Protein AF-A0A427Z6N9-F1 (afdb_monomer)

Sequence (120 aa):
MGRKRILPEHIKGIEHSFEDMSGRLEDKSSSLIESSATANFASATNEVKALTKDLVPVVESFDEYLNAVADEFTRIDTEMGRVIDGGALQEYSNGLTDADMNTKKHYTQKQIDLYNDFPS

Secondary structure (DSSP, 8-state):
-PPPS--HHHHHT--------GGGS---GGGSPSSHHHHHHHHHHHHHHHHHHHHHHHHHHHHHHHHHHHHHHHHHHHHHHHHHTTHHHHHHHTT--HHHHHHHHHHHHHHHHHHHTS--

pLDDT: mean 78.14, std 11.4, range [50.34, 93.69]

Foldseek 3Di:
DDDDPDALVVLLVPDDDLDLCLVVQDLPLVVDDDDPVSVVVNVVNVVVSVVSNVVRVVVVVSSVVSNVVSVVVVVVVVVVVCVVVCVVVVVVVVVADPVRVVVVVVVVVVVVVVVVPDDD

Radius of gyration: 30.88 Å; Cα contacts (8 Å, |Δi|>4): 55; chains: 1; bounding box: 53×33×92 Å

Structure (mmCIF, N/CA/C/O backbone):
data_AF-A0A427Z6N9-F1
#
_entry.id   AF-A0A427Z6N9-F1
#
loop_
_atom_site.group_PDB
_atom_site.id
_atom_site.type_symbol
_atom_site.label_atom_id
_atom_site.label_alt_id
_atom_site.label_comp_id
_atom_site.label_asym_id
_atom_site.label_entity_id
_atom_site.label_seq_id
_atom_site.pdbx_PDB_ins_code
_atom_site.Cartn_x
_atom_site.Cartn_y
_atom_site.Cartn_z
_atom_site.occupancy
_atom_site.B_iso_or_equiv
_atom_site.auth_seq_id
_atom_site.auth_comp_id
_atom_site.auth_asym_id
_atom_site.auth_atom_id
_atom_site.pdbx_PDB_model_num
ATOM 1 N N . MET A 1 1 ? 24.873 -14.426 -20.039 1.00 52.94 1 MET A N 1
ATOM 2 C CA . MET A 1 1 ? 23.722 -13.584 -19.650 1.00 52.94 1 MET A CA 1
ATOM 3 C C . MET A 1 1 ? 23.436 -13.814 -18.169 1.00 52.94 1 MET A C 1
ATOM 5 O O . MET A 1 1 ? 23.239 -14.961 -17.786 1.00 52.94 1 MET A O 1
ATOM 9 N N . GLY A 1 2 ? 23.528 -12.779 -17.326 1.00 65.75 2 GLY A N 1
ATOM 10 C CA . GLY A 1 2 ? 23.264 -12.893 -15.884 1.00 65.75 2 GLY A CA 1
ATOM 11 C C . GLY A 1 2 ? 21.775 -13.107 -15.595 1.00 65.75 2 GLY A C 1
ATOM 12 O O . GLY A 1 2 ? 20.926 -12.592 -16.317 1.00 65.75 2 GLY A O 1
ATOM 13 N N . ARG A 1 3 ? 21.444 -13.887 -14.560 1.00 70.06 3 ARG A N 1
ATOM 14 C CA . ARG A 1 3 ? 20.050 -14.151 -14.172 1.00 70.06 3 ARG A CA 1
ATOM 15 C C . ARG A 1 3 ? 19.445 -12.902 -13.521 1.00 70.06 3 ARG A C 1
ATOM 17 O O . ARG A 1 3 ? 19.992 -12.415 -12.531 1.00 70.06 3 ARG A O 1
ATOM 24 N N . LYS A 1 4 ? 18.303 -12.427 -14.029 1.00 69.06 4 LYS A N 1
ATOM 25 C CA . LYS A 1 4 ? 17.507 -11.384 -13.364 1.00 69.06 4 LYS A CA 1
ATOM 26 C C . LYS A 1 4 ? 17.038 -11.889 -12.004 1.00 69.06 4 LYS A C 1
ATOM 28 O O . LYS A 1 4 ? 16.459 -12.968 -11.905 1.00 69.06 4 LYS A O 1
ATOM 33 N N . ARG A 1 5 ? 17.346 -11.125 -10.956 1.00 77.12 5 ARG A N 1
ATOM 34 C CA . ARG A 1 5 ? 16.947 -11.427 -9.570 1.00 77.12 5 ARG A CA 1
ATOM 35 C C . ARG A 1 5 ? 15.646 -10.734 -9.173 1.00 77.12 5 ARG A C 1
ATOM 37 O O . ARG A 1 5 ? 15.036 -11.149 -8.199 1.00 77.12 5 ARG A O 1
ATOM 44 N N . ILE A 1 6 ? 15.263 -9.693 -9.909 1.00 75.94 6 ILE A N 1
ATOM 45 C CA . ILE A 1 6 ? 14.060 -8.896 -9.683 1.00 75.94 6 ILE A CA 1
ATOM 46 C C . ILE A 1 6 ? 13.192 -9.025 -10.929 1.00 75.94 6 ILE A C 1
ATOM 48 O O . ILE A 1 6 ? 13.691 -8.888 -12.047 1.00 75.94 6 ILE A O 1
ATOM 52 N N . LEU A 1 7 ? 11.922 -9.338 -10.699 1.00 79.12 7 LEU A N 1
ATOM 53 C CA . LEU A 1 7 ? 10.894 -9.569 -11.703 1.00 79.12 7 LEU A CA 1
ATOM 54 C C . LEU A 1 7 ? 9.749 -8.583 -11.412 1.00 79.12 7 LEU A C 1
ATOM 56 O O . LEU A 1 7 ? 9.077 -8.759 -10.392 1.00 79.12 7 LEU A O 1
ATOM 60 N N . PRO A 1 8 ? 9.574 -7.511 -12.213 1.00 80.12 8 PRO A N 1
ATOM 61 C CA . PRO A 1 8 ? 8.539 -6.493 -11.999 1.00 80.12 8 PRO A CA 1
ATOM 62 C C . PRO A 1 8 ? 7.129 -7.063 -11.821 1.00 80.12 8 PRO A C 1
ATOM 64 O O . PRO A 1 8 ? 6.356 -6.575 -11.001 1.00 80.12 8 PRO A O 1
ATOM 67 N N . GLU A 1 9 ? 6.815 -8.137 -12.539 1.00 78.88 9 GLU A N 1
ATOM 68 C CA . GLU A 1 9 ? 5.547 -8.857 -12.471 1.00 78.88 9 GLU A CA 1
ATOM 69 C C . GLU A 1 9 ? 5.271 -9.461 -11.086 1.00 78.88 9 GLU A C 1
ATOM 71 O O . GLU A 1 9 ? 4.120 -9.557 -10.674 1.00 78.88 9 GLU A O 1
ATOM 76 N N . HIS A 1 10 ? 6.317 -9.816 -10.334 1.00 80.06 10 HIS A N 1
ATOM 77 C CA . HIS A 1 10 ? 6.179 -10.318 -8.965 1.00 80.06 10 HIS A CA 1
ATOM 78 C C . HIS A 1 10 ? 6.018 -9.190 -7.939 1.00 80.06 10 HIS A C 1
ATOM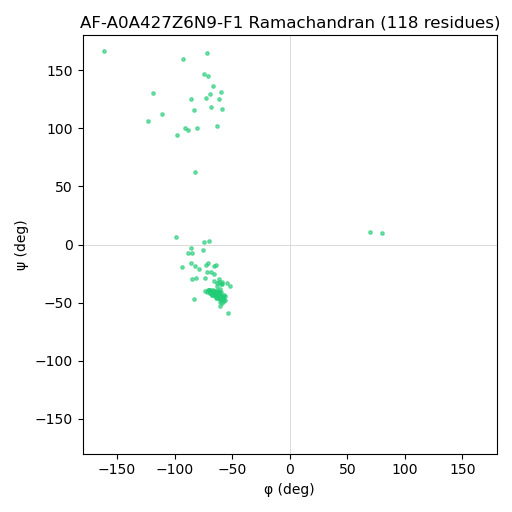 80 O O . HIS A 1 10 ? 5.573 -9.452 -6.827 1.00 80.06 10 HIS A O 1
ATOM 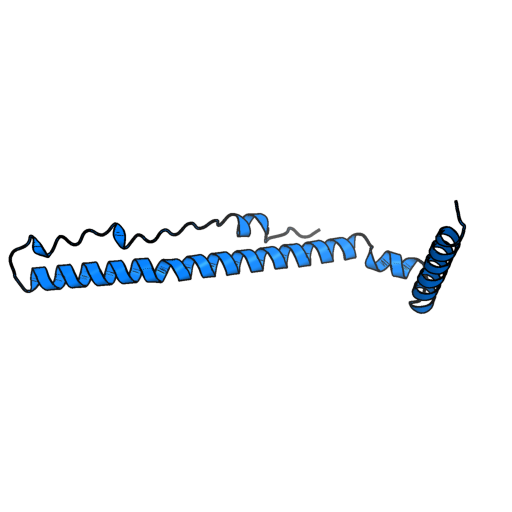86 N N . ILE A 1 11 ? 6.382 -7.954 -8.295 1.00 79.88 11 ILE A N 1
ATOM 87 C CA . ILE A 1 11 ? 6.183 -6.773 -7.448 1.00 79.88 11 ILE A CA 1
ATOM 88 C C . ILE A 1 11 ? 4.752 -6.247 -7.627 1.00 79.88 11 ILE A C 1
ATOM 90 O O . ILE A 1 11 ? 4.056 -6.057 -6.637 1.00 79.88 11 ILE A O 1
ATOM 94 N N . LYS A 1 12 ? 4.281 -6.113 -8.878 1.00 75.94 12 LYS A N 1
ATOM 95 C CA . LYS A 1 12 ? 2.900 -5.694 -9.198 1.00 75.94 12 LYS A CA 1
ATOM 96 C C . LYS A 1 12 ? 1.820 -6.689 -8.762 1.00 75.94 12 LYS A C 1
ATOM 98 O O . LYS A 1 12 ? 0.656 -6.331 -8.687 1.00 75.94 12 LYS A O 1
ATOM 103 N N . GLY A 1 13 ? 2.185 -7.947 -8.511 1.00 62.69 13 GLY A N 1
ATOM 104 C CA . GLY A 1 13 ? 1.259 -8.977 -8.031 1.00 62.69 13 GLY A CA 1
ATOM 105 C C . GLY A 1 13 ? 0.878 -8.851 -6.551 1.00 62.69 13 GLY A C 1
ATOM 106 O O . GLY A 1 13 ? 0.054 -9.631 -6.079 1.00 62.69 13 GLY A O 1
ATOM 107 N N . ILE A 1 14 ? 1.469 -7.905 -5.812 1.00 64.94 14 ILE A N 1
ATOM 108 C CA . ILE A 1 14 ? 1.061 -7.567 -4.445 1.00 64.94 14 ILE A CA 1
ATOM 109 C C . ILE A 1 14 ? -0.136 -6.610 -4.548 1.00 64.94 14 ILE A C 1
ATOM 111 O O . ILE A 1 14 ? -0.049 -5.467 -4.141 1.00 64.94 14 ILE A O 1
ATOM 115 N N . GLU A 1 15 ? -1.252 -7.059 -5.128 1.00 60.56 15 GLU A N 1
ATOM 116 C CA . GLU A 1 15 ? -2.498 -6.289 -5.062 1.00 60.56 15 GLU A CA 1
ATOM 117 C C . GLU A 1 15 ? -2.985 -6.292 -3.613 1.00 60.56 15 GLU A C 1
ATOM 119 O O . GLU A 1 15 ? -3.287 -7.349 -3.046 1.00 60.56 15 GLU A O 1
ATOM 124 N N . HIS A 1 16 ? -3.071 -5.112 -3.002 1.00 63.34 16 HIS A N 1
ATOM 125 C CA . HIS A 1 16 ? -3.604 -4.980 -1.655 1.00 63.34 16 HIS A CA 1
ATOM 126 C C . HIS A 1 16 ? -4.952 -4.256 -1.667 1.00 63.34 16 HIS A C 1
ATOM 128 O O . HIS A 1 16 ? -5.026 -3.058 -1.907 1.00 63.34 16 HIS A O 1
ATOM 134 N N . SER A 1 17 ? -6.034 -4.963 -1.325 1.00 58.88 17 SER A N 1
ATOM 135 C CA . SER A 1 17 ? -7.283 -4.324 -0.893 1.00 58.88 17 SER A CA 1
ATOM 136 C C . SER A 1 17 ? -7.322 -4.327 0.635 1.00 58.88 17 SER A C 1
ATOM 138 O O . SER A 1 17 ? -7.688 -5.334 1.249 1.00 58.88 17 SER A O 1
ATOM 140 N N . PHE A 1 18 ? -6.877 -3.247 1.277 1.00 74.06 18 PHE A N 1
ATOM 141 C CA . PHE A 1 18 ? -7.095 -3.079 2.715 1.00 74.06 18 PHE A CA 1
ATOM 142 C C . PHE A 1 18 ? -8.407 -2.323 2.923 1.00 74.06 18 PHE A C 1
ATOM 144 O O . PHE A 1 18 ? -8.471 -1.112 2.752 1.00 74.06 18 PHE A O 1
ATOM 151 N N . GLU A 1 19 ? -9.481 -3.043 3.244 1.00 79.06 19 GLU A N 1
ATOM 152 C CA . GLU A 1 19 ? -10.749 -2.398 3.587 1.00 79.06 19 GLU A CA 1
ATOM 153 C C . GLU A 1 19 ? -10.688 -1.781 4.988 1.00 79.06 19 GLU A C 1
ATOM 155 O O . GLU A 1 19 ? -10.078 -2.332 5.908 1.00 79.06 19 GLU A O 1
ATOM 160 N N . ASP A 1 20 ? -11.387 -0.660 5.171 1.00 83.81 20 ASP A N 1
ATOM 161 C CA . ASP A 1 20 ? -11.602 -0.070 6.489 1.00 83.81 20 ASP A CA 1
ATOM 162 C C . ASP A 1 20 ? -12.409 -1.034 7.377 1.00 83.81 20 ASP A C 1
ATOM 164 O O . ASP A 1 20 ? -13.632 -1.167 7.279 1.00 83.81 20 ASP A O 1
ATOM 168 N N . MET A 1 21 ? -11.706 -1.718 8.280 1.00 83.19 21 MET A N 1
ATOM 169 C CA . MET A 1 21 ? -12.299 -2.661 9.226 1.00 83.19 21 MET A CA 1
ATOM 170 C C . MET A 1 21 ? -12.809 -1.997 10.510 1.00 83.19 21 MET A C 1
ATOM 172 O O . MET A 1 21 ? -13.404 -2.685 11.345 1.00 83.19 21 MET A O 1
ATOM 176 N N . SER A 1 22 ? -12.632 -0.682 10.686 1.00 82.44 22 SER A N 1
ATOM 177 C CA . SER A 1 22 ? -13.044 0.018 11.910 1.00 82.44 22 SER A CA 1
ATOM 178 C C . SER A 1 22 ? -14.558 -0.079 12.151 1.00 82.44 22 SER A C 1
ATOM 180 O O . SER A 1 22 ? -15.005 -0.209 13.294 1.00 82.44 22 SER A O 1
ATOM 182 N N . GLY A 1 23 ? -15.352 -0.130 11.076 1.00 80.75 23 GLY A N 1
ATOM 183 C CA . GLY A 1 23 ? -16.805 -0.324 11.125 1.00 80.75 23 GLY A CA 1
ATOM 184 C C . GLY A 1 23 ? -17.252 -1.732 11.536 1.00 80.75 23 GLY A C 1
ATOM 185 O O . GLY A 1 23 ? -18.405 -1.918 11.916 1.00 80.75 23 GLY A O 1
ATOM 186 N N . ARG A 1 24 ? -16.354 -2.727 11.498 1.00 82.56 24 ARG A N 1
ATOM 187 C CA . ARG A 1 24 ? -16.644 -4.115 11.904 1.00 82.56 24 ARG A CA 1
ATOM 188 C C . ARG A 1 24 ? -16.470 -4.343 13.405 1.00 82.56 24 ARG A C 1
ATOM 190 O O . ARG A 1 24 ? -16.937 -5.353 13.927 1.00 82.56 24 ARG A O 1
ATOM 197 N N . LEU A 1 25 ? -15.796 -3.426 14.096 1.00 82.50 25 LEU A N 1
ATOM 198 C CA . LEU A 1 25 ? -15.670 -3.450 15.548 1.00 82.50 25 LEU A CA 1
ATOM 199 C C . LEU A 1 25 ? -16.945 -2.865 16.165 1.00 82.50 25 LEU A C 1
ATOM 201 O O . LEU A 1 25 ? -17.138 -1.649 16.230 1.00 82.50 25 LEU A O 1
ATOM 205 N N . GLU A 1 26 ? -17.840 -3.736 16.622 1.00 77.56 26 GLU A N 1
ATOM 206 C CA . GLU A 1 26 ? -19.022 -3.308 17.368 1.00 77.56 26 GLU A CA 1
ATOM 207 C C . GLU A 1 26 ? -18.622 -2.766 18.744 1.00 77.56 26 GLU A C 1
ATOM 209 O O . GLU A 1 26 ? -17.924 -3.427 19.511 1.00 77.56 26 GLU A O 1
ATOM 214 N N . ASP A 1 27 ? -19.106 -1.572 19.083 1.00 70.31 27 ASP A N 1
ATOM 215 C CA . ASP A 1 27 ? -18.948 -1.023 20.427 1.00 70.31 27 ASP A CA 1
ATOM 216 C C . ASP A 1 27 ? -20.122 -1.487 21.301 1.00 70.31 27 ASP A C 1
ATOM 218 O O . ASP A 1 27 ? -21.231 -0.960 21.217 1.00 70.31 27 ASP A O 1
ATOM 222 N N . LYS A 1 28 ? -19.900 -2.540 22.095 1.00 76.06 28 LYS A N 1
ATOM 223 C CA . LYS A 1 28 ? -20.905 -3.096 23.023 1.00 76.06 28 LYS A CA 1
ATOM 224 C C . LYS A 1 28 ? -20.714 -2.630 24.467 1.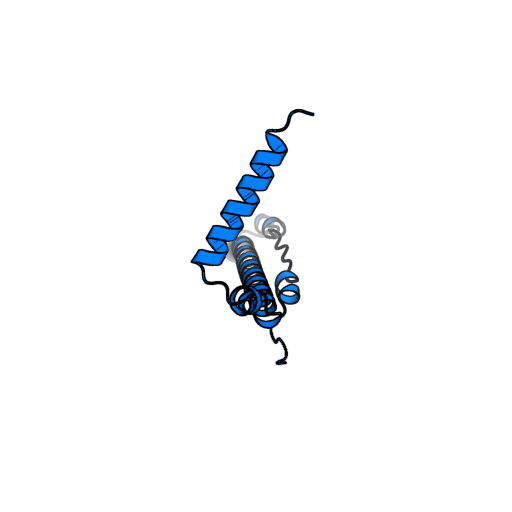00 76.06 28 LYS A C 1
ATOM 226 O O . LYS A 1 28 ? -21.411 -3.121 25.358 1.00 76.06 28 LYS A O 1
ATOM 231 N N . SER A 1 29 ? -19.788 -1.703 24.716 1.00 73.62 29 SER A N 1
ATOM 232 C CA . SER A 1 29 ? -19.438 -1.258 26.072 1.00 73.62 29 SER A CA 1
ATOM 233 C C . SER A 1 29 ? -20.633 -0.670 26.835 1.00 73.62 29 SER A C 1
ATOM 235 O O . SER A 1 29 ? -20.772 -0.906 28.030 1.00 73.62 29 SER A O 1
ATOM 237 N N . SER A 1 30 ? -21.564 -0.023 26.133 1.00 71.62 30 SER A N 1
ATOM 238 C CA . SER A 1 30 ? -22.805 0.545 26.681 1.00 71.62 30 SER A CA 1
ATOM 239 C C . SER A 1 30 ? -23.785 -0.479 27.268 1.00 71.62 30 SER A C 1
ATOM 241 O O . SER A 1 30 ? -24.672 -0.106 28.029 1.00 71.62 30 SER A O 1
ATOM 243 N N . SER A 1 31 ? -23.643 -1.765 26.927 1.00 80.38 31 SER A N 1
ATOM 244 C CA . SER A 1 31 ? -24.471 -2.851 27.474 1.00 80.38 31 SER A CA 1
ATOM 245 C C . SER A 1 31 ? -23.915 -3.458 28.769 1.00 80.38 31 SER A C 1
ATOM 247 O O . SER A 1 31 ? -24.569 -4.297 29.390 1.00 80.38 31 SER A O 1
ATOM 249 N N . LEU A 1 32 ? -22.706 -3.055 29.172 1.00 82.62 32 LEU A N 1
ATOM 250 C CA . LEU A 1 32 ? -22.023 -3.545 30.366 1.00 82.62 32 LEU A CA 1
ATOM 251 C C . LEU A 1 32 ? -22.324 -2.653 31.580 1.00 82.62 32 LEU A C 1
ATOM 253 O O . LEU A 1 32 ? -22.700 -1.493 31.445 1.00 82.62 32 LEU A O 1
ATOM 257 N N . ILE A 1 33 ? -22.124 -3.194 32.786 1.00 86.06 33 ILE A N 1
ATOM 258 C CA . ILE A 1 33 ? -22.276 -2.442 34.042 1.00 86.06 33 ILE A CA 1
ATOM 259 C C . ILE A 1 33 ? -21.307 -1.253 34.043 1.00 86.06 33 ILE A C 1
ATOM 261 O O . ILE A 1 33 ? -20.113 -1.438 33.794 1.00 86.06 33 ILE A O 1
ATOM 265 N N . GLU A 1 34 ? -21.790 -0.051 34.364 1.00 85.00 34 GLU A N 1
ATOM 266 C CA . GLU A 1 34 ? -20.937 1.136 34.468 1.00 85.00 34 GLU A CA 1
ATOM 267 C C . GLU A 1 34 ? -19.837 0.926 35.515 1.00 85.00 34 GLU A C 1
ATOM 269 O O . GLU A 1 34 ? -20.085 0.704 36.700 1.00 85.00 34 GLU A O 1
ATOM 274 N N . SER A 1 35 ? -18.592 0.947 35.047 1.00 88.75 35 SER A N 1
ATOM 275 C CA . SER A 1 35 ? -17.404 0.730 35.862 1.00 88.75 35 SER A CA 1
ATOM 276 C C . SER A 1 35 ? -16.168 1.258 35.137 1.00 88.75 35 SER A C 1
ATOM 278 O O . SER A 1 35 ? -16.188 1.489 33.925 1.00 88.75 35 SER A O 1
ATOM 280 N N . SER A 1 36 ? -15.058 1.384 35.864 1.00 88.12 36 SER A N 1
ATOM 281 C CA . SER A 1 36 ? -13.756 1.690 35.261 1.00 88.12 36 SER A CA 1
ATOM 282 C C . SER A 1 36 ? -13.336 0.643 34.223 1.00 88.12 36 SER A C 1
ATOM 284 O O . SER A 1 36 ? -12.743 0.995 33.207 1.00 88.12 36 SER A O 1
ATOM 286 N N . ALA A 1 37 ? -13.689 -0.630 34.427 1.00 86.75 37 ALA A N 1
ATOM 287 C CA . ALA A 1 37 ? -13.410 -1.694 33.466 1.00 86.75 37 ALA A CA 1
ATOM 288 C C . ALA A 1 37 ? -14.164 -1.480 32.142 1.00 86.75 37 ALA A C 1
ATOM 290 O O . ALA A 1 37 ? -13.574 -1.614 31.072 1.00 86.75 37 ALA A O 1
ATOM 291 N N . THR A 1 38 ? -15.437 -1.081 32.209 1.00 88.69 38 THR A N 1
ATOM 292 C CA . THR A 1 38 ? -16.263 -0.787 31.027 1.00 88.69 38 THR A CA 1
ATOM 293 C C . THR A 1 38 ? -15.736 0.419 30.246 1.00 88.69 38 THR A C 1
ATOM 295 O O . THR A 1 38 ? -15.638 0.358 29.022 1.00 88.69 38 THR A O 1
ATOM 298 N N . ALA A 1 39 ? -15.318 1.482 30.942 1.00 87.81 39 ALA A N 1
ATOM 299 C CA . ALA A 1 39 ? -14.707 2.653 30.311 1.00 87.81 39 ALA A CA 1
ATOM 300 C C . ALA A 1 39 ? -13.378 2.311 29.611 1.00 87.81 39 ALA A C 1
ATOM 302 O O . ALA A 1 39 ? -13.155 2.711 28.468 1.00 87.81 39 ALA A O 1
ATOM 303 N N . ASN A 1 40 ? -12.525 1.511 30.259 1.00 90.94 40 ASN A N 1
ATOM 304 C CA . ASN A 1 40 ? -11.264 1.059 29.670 1.00 90.94 40 ASN A CA 1
ATOM 305 C C . ASN A 1 40 ? -11.494 0.197 28.421 1.00 90.94 40 ASN A C 1
ATOM 307 O O . ASN A 1 40 ? -10.776 0.339 27.434 1.00 90.94 40 ASN A O 1
ATOM 311 N N . PHE A 1 41 ? -12.510 -0.670 28.439 1.00 89.50 41 PHE A N 1
ATOM 312 C CA . PHE A 1 41 ? -12.853 -1.511 27.293 1.00 89.50 41 PHE A CA 1
ATOM 313 C C . PHE A 1 41 ? -13.347 -0.691 26.089 1.00 89.50 41 PHE A C 1
ATOM 315 O O . PHE A 1 41 ? -12.944 -0.954 24.953 1.00 89.50 41 PHE A O 1
ATOM 322 N N . ALA A 1 42 ? -14.170 0.336 26.330 1.00 88.56 42 ALA A N 1
ATOM 323 C CA . ALA A 1 42 ? -14.602 1.277 25.296 1.00 88.56 42 ALA A CA 1
ATOM 324 C C . ALA A 1 42 ? -13.409 2.039 24.690 1.00 88.56 42 ALA A C 1
ATOM 326 O O . ALA A 1 42 ? -13.273 2.114 23.469 1.00 88.56 42 ALA A O 1
ATOM 327 N N . SER A 1 43 ? -12.505 2.547 25.540 1.00 90.88 43 SER A N 1
ATOM 328 C CA . SER A 1 43 ? -11.285 3.240 25.098 1.00 90.88 43 SER A CA 1
ATOM 329 C C . SER A 1 43 ? -10.417 2.343 24.219 1.00 90.88 43 SER A C 1
ATOM 331 O O . SER A 1 43 ? -10.086 2.722 23.100 1.00 90.88 43 SER A O 1
ATOM 333 N N . ALA A 1 44 ? -10.135 1.117 24.670 1.00 91.00 44 ALA A N 1
ATOM 334 C CA . ALA A 1 44 ? -9.346 0.155 23.906 1.00 91.00 44 ALA A CA 1
ATOM 335 C C . ALA A 1 44 ? -9.997 -0.179 22.552 1.00 91.00 44 ALA A C 1
ATOM 337 O O . ALA A 1 44 ? -9.314 -0.248 21.534 1.00 91.00 44 ALA A O 1
ATOM 338 N N . THR A 1 45 ? -11.325 -0.334 22.507 1.00 90.62 45 THR A N 1
ATOM 339 C CA . THR A 1 45 ? -12.051 -0.575 21.247 1.00 90.62 45 THR A CA 1
ATOM 340 C C . THR A 1 45 ? -11.897 0.600 20.277 1.00 90.62 45 THR A C 1
ATOM 342 O O . THR A 1 45 ? -11.681 0.389 19.083 1.00 90.62 45 THR A O 1
ATOM 345 N N . ASN A 1 46 ? -11.960 1.837 20.776 1.00 91.00 46 ASN A N 1
ATOM 346 C CA . ASN A 1 46 ? -11.768 3.039 19.962 1.00 91.00 46 ASN A CA 1
ATOM 347 C C . ASN A 1 46 ? -10.326 3.192 19.464 1.00 91.00 46 ASN A C 1
ATOM 349 O O . ASN A 1 46 ? -10.122 3.551 18.305 1.00 91.00 46 ASN A O 1
ATOM 353 N N . GLU A 1 47 ? -9.335 2.872 20.294 1.00 93.69 47 GLU A N 1
ATOM 354 C CA . GLU A 1 47 ? -7.924 2.865 19.895 1.00 93.69 47 GLU A CA 1
ATOM 355 C C . GLU A 1 47 ? -7.657 1.839 18.788 1.00 93.69 47 GLU A C 1
ATOM 357 O O . GLU A 1 47 ? -7.005 2.160 17.795 1.00 93.69 47 GLU A O 1
ATOM 362 N N . VAL A 1 48 ? -8.223 0.630 18.893 1.00 91.50 48 VAL A N 1
ATOM 363 C CA . VAL A 1 48 ? -8.100 -0.388 17.837 1.00 91.50 48 VAL A CA 1
ATOM 364 C C . VAL A 1 48 ? -8.769 0.079 16.543 1.00 91.50 48 VAL A C 1
ATOM 366 O O . VAL A 1 48 ? -8.178 -0.077 15.477 1.00 91.50 48 VAL A O 1
ATOM 369 N N . LYS A 1 49 ? -9.957 0.698 16.616 1.00 91.56 49 LYS A N 1
ATOM 370 C CA . LYS A 1 49 ? -10.631 1.279 15.441 1.00 91.56 49 LYS A CA 1
ATOM 371 C C . LYS A 1 49 ? -9.759 2.311 14.737 1.00 91.56 49 LYS A C 1
ATOM 373 O O . LYS A 1 49 ? -9.608 2.236 13.516 1.00 91.56 49 LYS A O 1
ATOM 378 N N . ALA A 1 50 ? -9.190 3.244 15.500 1.00 91.88 50 ALA A N 1
ATOM 379 C CA . ALA A 1 50 ? -8.294 4.266 14.975 1.00 91.88 50 ALA A CA 1
ATOM 380 C C . ALA A 1 50 ? -7.073 3.628 14.301 1.00 91.88 50 ALA A C 1
ATOM 382 O O . ALA A 1 50 ? -6.802 3.919 13.142 1.00 91.88 50 ALA A O 1
ATOM 383 N N . LEU A 1 51 ? -6.429 2.662 14.963 1.00 91.56 51 LEU A N 1
ATOM 384 C CA . LEU A 1 51 ? -5.277 1.951 14.411 1.00 91.56 51 LEU A CA 1
ATOM 385 C C . LEU A 1 51 ? -5.597 1.245 13.085 1.00 91.56 51 LEU A C 1
ATOM 387 O O . LEU A 1 51 ? -4.832 1.353 12.131 1.00 91.56 51 LEU A O 1
ATOM 391 N N . THR A 1 52 ? -6.724 0.528 12.999 1.00 89.25 52 THR A N 1
ATOM 392 C CA . THR A 1 52 ? -7.124 -0.133 11.744 1.00 89.25 52 THR A CA 1
ATOM 393 C C . THR A 1 52 ? -7.400 0.856 10.620 1.00 89.25 52 THR A C 1
ATOM 395 O O . THR A 1 52 ? -7.110 0.545 9.469 1.00 89.25 52 THR A O 1
ATOM 398 N N . LYS A 1 53 ? -7.922 2.043 10.942 1.00 89.25 53 LYS A N 1
ATOM 399 C CA . LYS A 1 53 ? -8.167 3.101 9.961 1.00 89.25 53 LYS A CA 1
ATOM 400 C C . LYS A 1 53 ? -6.866 3.741 9.482 1.00 89.25 53 LYS A C 1
ATOM 402 O O . LYS A 1 53 ? -6.711 3.970 8.289 1.00 89.25 53 LYS A O 1
ATOM 407 N N . ASP A 1 54 ? -5.928 3.977 10.393 1.00 91.06 54 ASP A N 1
ATOM 408 C CA . ASP A 1 54 ? -4.622 4.560 10.078 1.00 91.06 54 ASP A CA 1
ATOM 409 C C . ASP A 1 54 ? -3.741 3.604 9.256 1.00 91.06 54 ASP A C 1
ATOM 411 O O . ASP A 1 54 ? -2.866 4.049 8.516 1.00 91.06 54 ASP A O 1
ATOM 415 N N . LEU A 1 55 ? -3.984 2.291 9.337 1.00 90.75 55 LEU A N 1
ATOM 416 C CA . LEU A 1 55 ? -3.247 1.290 8.565 1.00 90.75 55 LEU A CA 1
ATOM 417 C C . LEU A 1 55 ? -3.629 1.271 7.074 1.00 90.75 55 LEU A C 1
ATOM 419 O O . LEU A 1 55 ? -2.773 0.959 6.248 1.00 90.75 55 LEU A O 1
ATOM 423 N N . VAL A 1 56 ? -4.869 1.635 6.721 1.00 89.00 56 VAL A N 1
ATOM 424 C CA . VAL A 1 56 ? -5.354 1.680 5.325 1.00 89.00 56 VAL A CA 1
ATOM 425 C C . VAL A 1 56 ? -4.433 2.524 4.424 1.00 89.00 56 VAL A C 1
ATOM 427 O O . VAL A 1 56 ? -3.841 1.951 3.509 1.00 89.00 56 VAL A O 1
ATOM 430 N N . PRO A 1 57 ? -4.192 3.824 4.699 1.00 89.12 57 PRO A N 1
ATOM 431 C CA . PRO A 1 57 ? -3.337 4.649 3.841 1.00 89.12 57 PRO A CA 1
ATOM 432 C C . PRO A 1 57 ? -1.867 4.202 3.838 1.00 89.12 57 PRO A C 1
ATOM 434 O O . PRO A 1 57 ? -1.138 4.441 2.875 1.00 89.12 57 PRO A O 1
ATOM 437 N N . VAL A 1 58 ? -1.394 3.542 4.902 1.00 90.06 58 VAL A N 1
ATOM 438 C CA . VAL A 1 58 ? -0.027 2.995 4.950 1.00 90.06 58 VAL A CA 1
ATOM 439 C C . VAL A 1 58 ? 0.123 1.844 3.959 1.00 90.06 58 VAL A C 1
ATOM 441 O O . VAL A 1 58 ? 1.117 1.778 3.241 1.00 90.06 58 VAL A O 1
ATOM 444 N N . VAL A 1 59 ? -0.861 0.950 3.899 1.00 86.75 59 VAL A N 1
ATOM 445 C CA . VAL A 1 59 ? -0.853 -0.171 2.955 1.00 86.75 59 VAL A CA 1
ATOM 446 C C . VAL A 1 59 ? -1.038 0.321 1.518 1.00 86.75 59 VAL A C 1
ATOM 448 O O . VAL A 1 59 ? -0.300 -0.122 0.642 1.00 86.75 59 VAL A O 1
ATOM 451 N N . GLU A 1 60 ? -1.941 1.277 1.286 1.00 85.75 60 GLU A N 1
ATOM 452 C 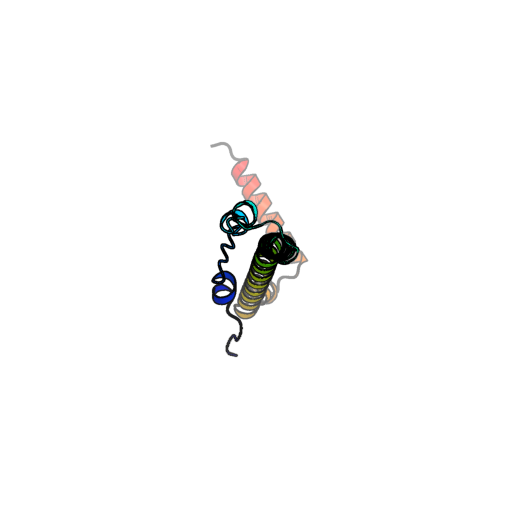CA . GLU A 1 60 ? -2.145 1.898 -0.033 1.00 85.75 60 GLU A CA 1
ATOM 453 C C . GLU A 1 60 ? -0.870 2.597 -0.538 1.00 85.75 60 GLU A C 1
ATOM 455 O O . GLU A 1 60 ? -0.425 2.353 -1.655 1.00 85.75 60 GLU A O 1
ATOM 460 N N . SER A 1 61 ? -0.209 3.401 0.302 1.00 87.88 61 SER A N 1
ATOM 461 C CA . SER A 1 61 ? 1.050 4.061 -0.085 1.00 87.88 61 SER A CA 1
ATOM 462 C C . SER A 1 61 ? 2.200 3.077 -0.330 1.00 87.88 61 SER A C 1
ATOM 464 O O . SER A 1 61 ? 3.074 3.327 -1.165 1.00 87.88 61 SER A O 1
ATOM 466 N N . PHE A 1 62 ? 2.215 1.942 0.374 1.00 87.62 62 PHE A N 1
ATOM 467 C CA . PHE A 1 62 ? 3.188 0.884 0.129 1.00 87.62 62 PHE A CA 1
ATOM 468 C C . PHE A 1 62 ? 2.941 0.178 -1.211 1.00 87.62 62 PHE A C 1
ATOM 470 O O . PHE A 1 62 ? 3.904 -0.090 -1.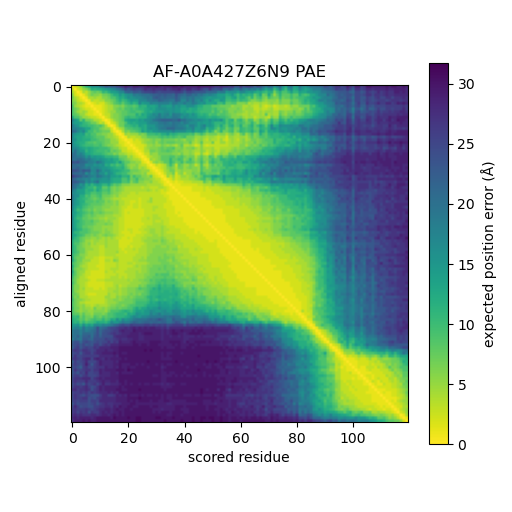931 1.00 87.62 62 PHE A O 1
ATOM 477 N N . ASP A 1 63 ? 1.680 -0.062 -1.574 1.00 86.31 63 ASP A N 1
ATOM 478 C CA . ASP A 1 63 ? 1.292 -0.585 -2.889 1.00 86.31 63 ASP A CA 1
ATOM 479 C C . ASP A 1 63 ? 1.721 0.361 -4.025 1.00 86.31 63 ASP A C 1
ATOM 481 O O . ASP A 1 63 ? 2.428 -0.051 -4.949 1.00 86.31 63 ASP A O 1
ATOM 485 N N . GLU A 1 64 ? 1.410 1.657 -3.914 1.00 87.62 64 GLU A N 1
ATOM 486 C CA . GLU A 1 64 ? 1.836 2.674 -4.886 1.00 87.62 64 GLU A CA 1
ATOM 487 C C . GLU A 1 64 ? 3.362 2.698 -5.067 1.00 87.62 64 GLU A C 1
ATOM 489 O O . GLU A 1 64 ? 3.871 2.739 -6.193 1.00 87.62 64 GLU A O 1
ATOM 494 N N . TYR A 1 65 ? 4.109 2.629 -3.960 1.00 90.06 65 TYR A N 1
ATOM 495 C CA . TYR A 1 65 ? 5.568 2.589 -3.990 1.00 90.06 65 TYR A CA 1
ATOM 496 C C . TYR A 1 65 ? 6.098 1.351 -4.725 1.00 90.06 65 TYR A C 1
ATOM 498 O O . TYR A 1 65 ? 6.995 1.463 -5.566 1.00 90.06 65 TYR A O 1
ATOM 506 N N . LEU A 1 66 ? 5.552 0.169 -4.433 1.00 88.88 66 LEU A N 1
ATOM 507 C CA . LEU A 1 66 ? 5.954 -1.074 -5.089 1.00 88.88 66 LEU A CA 1
ATOM 508 C C . LEU A 1 66 ? 5.646 -1.042 -6.590 1.00 88.88 66 LEU A C 1
ATOM 510 O O . LEU A 1 66 ? 6.496 -1.431 -7.397 1.00 88.88 66 LEU A O 1
ATOM 514 N N . ASN A 1 67 ? 4.493 -0.503 -6.979 1.00 87.75 67 ASN A N 1
ATOM 515 C CA . ASN A 1 67 ? 4.133 -0.313 -8.381 1.00 87.75 67 ASN A CA 1
ATOM 516 C C . ASN A 1 67 ? 5.121 0.612 -9.110 1.00 87.75 67 ASN A C 1
ATOM 518 O O . ASN A 1 67 ? 5.621 0.250 -10.179 1.00 87.75 67 ASN A O 1
ATOM 522 N N . ALA A 1 68 ? 5.498 1.740 -8.500 1.00 90.25 68 ALA A N 1
ATOM 523 C CA . ALA A 1 68 ? 6.496 2.653 -9.060 1.00 90.25 68 ALA A CA 1
ATOM 524 C C . ALA A 1 68 ? 7.878 1.990 -9.223 1.00 90.25 68 ALA A C 1
ATOM 526 O O . ALA A 1 68 ? 8.550 2.165 -10.242 1.00 90.25 68 ALA A O 1
ATOM 527 N N . VAL A 1 69 ? 8.299 1.182 -8.244 1.00 90.00 69 VAL A N 1
ATOM 528 C CA . VAL A 1 69 ? 9.543 0.404 -8.330 1.00 90.00 69 VAL A CA 1
ATOM 529 C C . VAL A 1 69 ? 9.482 -0.597 -9.489 1.00 90.00 69 VAL A C 1
ATOM 531 O O . VAL A 1 69 ? 10.443 -0.716 -10.252 1.00 90.00 69 VAL A O 1
ATOM 534 N N . ALA A 1 70 ? 8.364 -1.306 -9.657 1.00 89.31 70 ALA A N 1
ATOM 535 C CA . ALA A 1 70 ? 8.184 -2.262 -10.746 1.00 89.31 70 ALA A CA 1
ATOM 536 C C . ALA A 1 70 ? 8.226 -1.594 -12.131 1.00 89.31 70 ALA A C 1
ATOM 538 O O . ALA A 1 70 ? 8.846 -2.126 -13.061 1.00 89.31 70 ALA A O 1
ATOM 539 N N . ASP A 1 71 ? 7.602 -0.425 -12.270 1.00 88.81 71 ASP A N 1
ATOM 540 C CA . ASP A 1 71 ? 7.645 0.3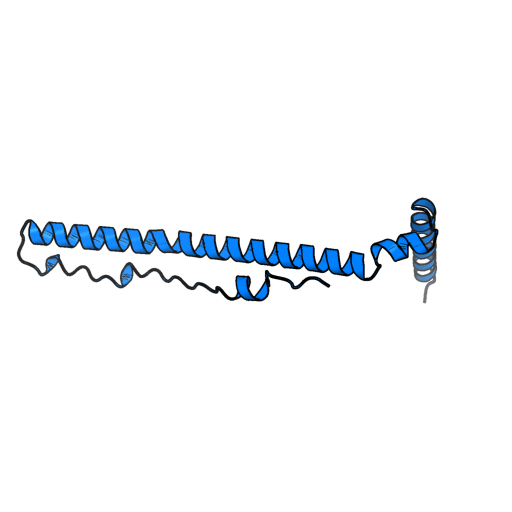70 -13.498 1.00 88.81 71 ASP A CA 1
ATOM 541 C C . ASP A 1 71 ? 9.075 0.783 -13.847 1.00 88.81 71 ASP A C 1
ATOM 543 O O . ASP A 1 71 ? 9.509 0.612 -14.990 1.00 88.81 71 ASP A O 1
ATOM 547 N N . GLU A 1 72 ? 9.851 1.226 -12.858 1.00 90.00 72 GLU A N 1
ATOM 548 C CA . GLU A 1 72 ? 11.235 1.637 -13.079 1.00 90.00 72 GLU A CA 1
ATOM 549 C C . GLU A 1 72 ? 12.137 0.455 -13.469 1.00 90.00 72 GLU A C 1
ATOM 551 O O . GLU A 1 72 ? 12.936 0.563 -14.404 1.00 90.00 72 GLU A O 1
ATOM 556 N N . PHE A 1 73 ? 11.970 -0.715 -12.841 1.00 88.88 73 PHE A N 1
ATOM 557 C CA . PHE A 1 73 ? 12.681 -1.925 -13.269 1.00 88.88 73 PHE A CA 1
ATOM 558 C C . PHE A 1 73 ? 12.324 -2.327 -14.702 1.00 88.88 73 PHE A C 1
ATOM 560 O O . PHE A 1 73 ? 13.213 -2.693 -15.471 1.00 88.88 73 PHE A O 1
ATOM 567 N N . THR A 1 74 ? 11.049 -2.229 -15.081 1.00 87.31 74 THR A N 1
ATOM 568 C CA . THR A 1 74 ? 10.590 -2.523 -16.448 1.00 87.31 74 THR A CA 1
ATOM 569 C C . THR A 1 74 ? 11.194 -1.546 -17.458 1.00 87.31 74 THR A C 1
ATOM 571 O O . THR A 1 74 ? 11.635 -1.950 -18.539 1.00 87.31 74 THR A O 1
ATOM 574 N N . ARG A 1 75 ? 11.264 -0.258 -17.098 1.00 89.19 75 ARG A N 1
ATOM 575 C CA . ARG A 1 75 ? 11.868 0.799 -17.915 1.00 89.19 75 ARG A CA 1
ATOM 576 C C . ARG A 1 75 ? 13.347 0.520 -18.171 1.00 89.19 75 ARG A C 1
ATOM 578 O O . ARG A 1 75 ? 13.764 0.482 -19.328 1.00 89.19 75 ARG A O 1
ATOM 585 N N . ILE A 1 76 ? 14.113 0.280 -17.106 1.00 86.38 76 ILE A N 1
ATOM 586 C CA . ILE A 1 76 ? 15.551 -0.006 -17.185 1.00 86.38 76 ILE A CA 1
ATOM 587 C C . ILE A 1 76 ? 15.802 -1.289 -17.980 1.00 86.38 76 ILE A C 1
ATOM 589 O O . ILE A 1 76 ? 16.709 -1.339 -18.807 1.00 86.38 76 ILE A O 1
ATOM 593 N N . ASP A 1 77 ? 14.988 -2.322 -17.775 1.00 84.56 77 ASP A N 1
ATOM 594 C CA . ASP A 1 77 ? 15.122 -3.578 -18.504 1.00 84.56 77 ASP A CA 1
ATOM 595 C C . ASP A 1 77 ? 14.890 -3.420 -20.013 1.00 84.56 77 ASP A C 1
ATOM 597 O O . ASP A 1 77 ? 15.665 -3.921 -20.829 1.00 84.56 77 ASP A O 1
ATOM 601 N N . THR A 1 78 ? 13.868 -2.648 -20.385 1.00 83.94 78 THR A N 1
ATOM 602 C CA . THR A 1 78 ? 13.581 -2.309 -21.784 1.00 83.94 78 THR A CA 1
A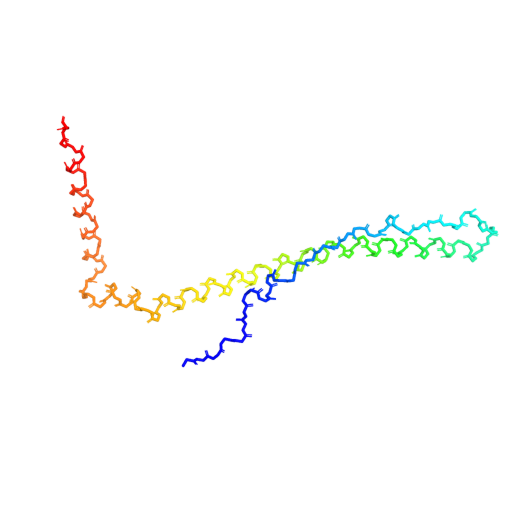TOM 603 C C . THR A 1 78 ? 14.721 -1.500 -22.404 1.00 83.94 78 THR A C 1
ATOM 605 O O . THR A 1 78 ? 15.116 -1.743 -23.546 1.00 83.94 78 THR A O 1
ATOM 608 N N . GLU A 1 79 ? 15.267 -0.538 -21.659 1.00 84.56 79 GLU A N 1
ATOM 609 C CA . GLU A 1 79 ? 16.391 0.291 -22.094 1.00 84.56 79 GLU A CA 1
ATOM 610 C C . GLU A 1 79 ? 17.661 -0.545 -22.312 1.00 84.56 79 GLU A C 1
ATOM 612 O O . GLU A 1 79 ? 18.285 -0.452 -23.369 1.00 84.56 79 GLU A O 1
ATOM 617 N N . MET A 1 80 ? 17.995 -1.439 -21.376 1.00 82.31 80 MET A N 1
ATOM 618 C CA . MET A 1 80 ? 19.113 -2.374 -21.533 1.00 82.31 80 MET A CA 1
ATOM 619 C C . MET A 1 80 ? 18.916 -3.318 -22.722 1.00 82.31 80 MET A C 1
ATOM 621 O O . MET A 1 80 ? 19.866 -3.547 -23.469 1.00 82.31 80 MET A O 1
ATOM 625 N N . GLY A 1 81 ? 17.699 -3.835 -22.929 1.00 80.19 81 GLY A N 1
ATOM 626 C CA . GLY A 1 81 ? 17.366 -4.654 -24.096 1.00 80.19 81 GLY A CA 1
ATOM 627 C C . GLY A 1 81 ? 17.668 -3.930 -25.409 1.00 80.19 81 GLY A C 1
ATOM 628 O O . GLY A 1 81 ? 18.383 -4.460 -26.253 1.00 80.19 81 GLY A O 1
ATOM 629 N N . ARG A 1 82 ? 17.241 -2.666 -25.539 1.00 77.31 82 ARG A N 1
ATOM 630 C CA . ARG A 1 82 ? 17.526 -1.833 -26.725 1.00 77.31 82 ARG A CA 1
ATOM 631 C C . ARG A 1 82 ? 19.017 -1.606 -26.966 1.00 77.31 82 ARG A C 1
ATOM 633 O O . ARG A 1 82 ? 19.448 -1.570 -28.118 1.00 77.31 82 ARG A O 1
ATOM 640 N N . VAL A 1 83 ? 19.800 -1.421 -25.902 1.00 76.75 83 VAL A N 1
ATOM 641 C CA . VAL A 1 83 ? 21.258 -1.254 -26.007 1.00 76.75 83 VAL A CA 1
ATOM 642 C C . VAL A 1 83 ? 21.922 -2.553 -26.473 1.00 76.75 83 VAL A C 1
ATOM 644 O O . VAL A 1 83 ? 22.790 -2.510 -27.344 1.00 76.75 83 VAL A O 1
ATOM 647 N N . ILE A 1 84 ? 21.503 -3.701 -25.931 1.00 72.56 84 ILE A N 1
ATOM 648 C CA . ILE A 1 84 ? 22.057 -5.024 -26.264 1.00 72.56 84 ILE A CA 1
ATOM 649 C C . ILE A 1 84 ? 21.683 -5.453 -27.687 1.00 72.56 84 ILE A C 1
ATOM 651 O O . ILE A 1 84 ? 22.550 -5.939 -28.410 1.00 72.56 84 ILE A O 1
ATOM 655 N N . ASP A 1 85 ? 20.439 -5.219 -28.110 1.00 71.56 85 ASP A N 1
ATOM 656 C CA . ASP A 1 85 ? 19.953 -5.527 -29.464 1.00 71.56 85 ASP A CA 1
ATOM 657 C C . ASP A 1 85 ? 20.561 -4.609 -30.539 1.00 71.56 85 ASP A C 1
ATOM 659 O O . ASP A 1 85 ? 20.239 -4.705 -31.721 1.00 71.56 85 ASP A O 1
ATOM 663 N N . GLY A 1 86 ? 21.472 -3.719 -30.140 1.00 58.53 86 GLY A N 1
ATOM 664 C CA . GLY A 1 86 ? 22.221 -2.877 -31.049 1.00 58.53 86 GLY A CA 1
ATOM 665 C C . GLY A 1 86 ? 21.446 -1.662 -31.531 1.00 58.53 86 GLY A C 1
ATOM 666 O O . GLY A 1 86 ? 21.967 -0.970 -32.381 1.00 58.53 86 GLY A O 1
ATOM 667 N N . GLY A 1 87 ? 20.270 -1.319 -30.996 1.00 57.66 87 GLY A N 1
ATOM 668 C CA . GLY A 1 87 ? 19.493 -0.161 -31.467 1.00 57.66 87 GLY A CA 1
ATOM 669 C C . GLY A 1 87 ? 20.271 1.161 -31.408 1.00 57.66 87 GLY A C 1
ATOM 670 O O . GLY A 1 87 ? 20.294 1.910 -32.379 1.00 57.66 87 GLY A O 1
ATOM 671 N N . ALA A 1 88 ? 21.001 1.402 -30.314 1.00 53.12 88 ALA A N 1
ATOM 672 C CA . ALA A 1 88 ? 21.891 2.562 -30.199 1.00 53.12 88 ALA A CA 1
ATOM 673 C C . ALA A 1 88 ? 23.162 2.400 -31.053 1.00 53.12 88 ALA A C 1
ATOM 675 O O . ALA A 1 88 ? 23.605 3.330 -31.716 1.00 53.12 88 ALA A O 1
ATOM 676 N N . LEU A 1 89 ? 23.744 1.199 -31.086 1.00 51.25 89 LEU A N 1
ATOM 677 C CA . LEU A 1 89 ? 24.957 0.917 -31.856 1.00 51.25 89 LEU A CA 1
ATOM 678 C C . LEU A 1 89 ? 24.714 0.883 -33.367 1.00 51.25 89 LEU A C 1
ATOM 680 O O . LEU A 1 89 ? 25.652 1.121 -34.102 1.00 51.25 89 LEU A O 1
ATOM 684 N N . GLN A 1 90 ? 23.502 0.623 -33.847 1.00 51.72 90 GLN A N 1
ATOM 685 C CA . GLN A 1 90 ? 23.152 0.488 -35.260 1.00 51.72 90 GLN A CA 1
ATOM 686 C C . GLN A 1 90 ? 22.874 1.847 -35.906 1.00 51.72 90 GLN A C 1
ATOM 688 O O . GLN A 1 90 ? 23.188 2.036 -37.081 1.00 51.72 90 GLN A O 1
ATOM 693 N N . GLU A 1 91 ? 22.393 2.822 -35.131 1.00 52.34 91 GLU A N 1
ATOM 694 C CA . GLU A 1 91 ? 22.368 4.229 -35.548 1.00 52.34 91 GLU A CA 1
ATOM 695 C C . GLU A 1 91 ? 23.795 4.775 -35.741 1.00 52.34 91 GLU A C 1
ATOM 697 O O . GLU A 1 91 ? 24.074 5.380 -36.776 1.00 52.34 91 GLU A O 1
ATOM 702 N N . TYR A 1 92 ? 24.734 4.449 -34.841 1.00 51.97 92 TYR A N 1
ATOM 703 C CA . TYR A 1 92 ? 26.147 4.847 -34.966 1.00 51.97 92 TYR A CA 1
ATOM 704 C C . TYR A 1 92 ? 26.989 3.941 -35.896 1.00 51.97 92 TYR A C 1
ATOM 706 O O . TYR A 1 92 ? 27.934 4.405 -36.534 1.00 51.97 92 TYR A O 1
ATOM 714 N N . SER A 1 93 ? 26.652 2.655 -36.039 1.00 50.34 93 SER A N 1
ATOM 715 C CA . SER A 1 93 ? 27.376 1.667 -36.865 1.00 50.34 93 SER A CA 1
ATOM 716 C C . SER A 1 93 ? 27.176 1.891 -38.359 1.00 50.34 93 SER A C 1
ATOM 718 O O . SER A 1 93 ? 27.970 1.389 -39.152 1.00 50.34 93 SER A O 1
ATOM 720 N N . ASN A 1 94 ? 26.152 2.645 -38.760 1.00 55.66 94 ASN A N 1
ATOM 721 C CA . ASN A 1 94 ? 25.984 3.055 -40.152 1.00 55.66 94 ASN A CA 1
ATOM 722 C C . ASN A 1 94 ? 26.972 4.165 -40.568 1.00 55.66 94 ASN A C 1
ATOM 724 O O . ASN A 1 94 ? 26.909 4.631 -41.702 1.00 55.66 94 ASN A O 1
ATOM 728 N N . GLY A 1 95 ? 27.879 4.592 -39.674 1.00 57.69 95 GLY A N 1
ATOM 729 C CA . GLY A 1 95 ? 28.926 5.580 -39.958 1.00 57.69 95 GLY A CA 1
ATOM 730 C C . GLY A 1 95 ? 28.402 6.999 -40.181 1.00 57.69 95 GLY A C 1
ATOM 731 O O . GLY A 1 95 ? 29.152 7.859 -40.633 1.00 57.69 95 GLY A O 1
ATOM 732 N N . LEU A 1 96 ? 27.123 7.239 -39.888 1.00 62.12 96 LEU A N 1
ATOM 733 C CA . LEU A 1 96 ? 26.475 8.532 -40.052 1.00 62.12 96 LEU A CA 1
ATOM 734 C C . LEU A 1 96 ? 26.716 9.365 -38.796 1.00 62.12 96 LEU A C 1
ATOM 736 O O . LEU A 1 96 ? 26.413 8.938 -37.683 1.00 62.12 96 LEU A O 1
ATOM 740 N N . THR A 1 97 ? 27.264 10.560 -38.979 1.00 66.75 97 THR A N 1
ATOM 741 C CA . THR A 1 97 ? 27.374 11.546 -37.903 1.00 66.75 97 THR A CA 1
ATOM 742 C C . THR A 1 97 ? 25.993 12.123 -37.569 1.00 66.75 97 THR A C 1
ATOM 744 O O . THR A 1 97 ? 25.054 12.020 -38.365 1.00 66.75 97 THR A O 1
ATOM 747 N N . ASP A 1 98 ? 25.845 12.791 -36.421 1.00 66.19 98 ASP A N 1
ATOM 748 C CA . ASP A 1 98 ? 24.588 13.465 -36.044 1.00 66.19 98 ASP A CA 1
ATOM 749 C C . ASP A 1 98 ? 24.103 14.452 -37.128 1.00 66.19 98 ASP A C 1
ATOM 751 O O . ASP A 1 98 ? 22.901 14.610 -37.367 1.00 66.19 98 ASP A O 1
ATOM 755 N N . ALA A 1 99 ? 25.045 15.081 -37.839 1.00 73.44 99 ALA A N 1
ATOM 756 C CA . ALA A 1 99 ? 24.766 15.960 -38.969 1.00 73.44 99 ALA A CA 1
ATOM 757 C C . ALA A 1 99 ? 24.166 15.200 -40.165 1.00 73.44 99 ALA A C 1
ATOM 759 O O . ALA A 1 99 ? 23.230 15.691 -40.804 1.00 73.44 99 ALA A O 1
ATOM 760 N N . ASP A 1 100 ? 24.640 13.986 -40.439 1.00 71.19 100 ASP A N 1
ATOM 761 C CA . ASP A 1 100 ? 24.136 13.150 -41.530 1.00 71.19 100 ASP A CA 1
ATOM 762 C C . ASP A 1 100 ? 22.729 12.623 -41.222 1.00 71.19 100 ASP A C 1
ATOM 764 O O . ASP A 1 100 ? 21.852 12.610 -42.093 1.00 71.19 100 ASP A O 1
ATOM 768 N N . MET A 1 101 ? 22.473 12.256 -39.961 1.00 71.81 101 MET A N 1
ATOM 769 C CA . MET A 1 101 ? 21.153 11.811 -39.507 1.00 71.81 101 MET A CA 1
ATOM 770 C C . MET A 1 101 ? 20.103 12.923 -39.599 1.00 71.81 101 MET A C 1
ATOM 772 O O . MET A 1 101 ? 19.000 12.693 -40.104 1.00 71.81 101 MET A O 1
ATOM 776 N N . ASN A 1 102 ? 20.444 14.141 -39.170 1.00 76.38 102 ASN A N 1
ATOM 777 C CA . ASN A 1 102 ? 19.551 15.296 -39.286 1.00 76.38 102 ASN A CA 1
ATOM 778 C C . ASN A 1 102 ? 19.297 15.677 -40.748 1.00 76.38 102 ASN A C 1
ATOM 780 O O . ASN A 1 102 ? 18.158 15.943 -41.135 1.00 76.38 102 ASN A O 1
ATOM 78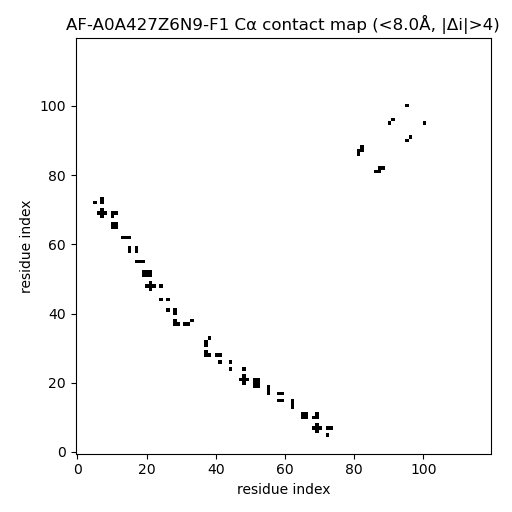4 N N . THR A 1 103 ? 20.329 15.620 -41.589 1.00 78.69 103 THR A N 1
ATOM 785 C CA . THR A 1 103 ? 20.197 15.865 -43.029 1.00 78.69 103 THR A CA 1
ATOM 786 C C . THR A 1 103 ? 19.245 14.859 -43.681 1.00 78.69 103 THR A C 1
ATOM 788 O O . THR A 1 103 ? 18.336 15.251 -44.416 1.00 78.69 103 THR A O 1
ATOM 791 N N . LYS A 1 104 ? 19.378 13.564 -43.361 1.00 74.75 104 LYS A N 1
ATOM 792 C CA . LYS A 1 104 ? 18.481 12.511 -43.861 1.00 74.75 104 LYS A CA 1
ATOM 793 C C . LYS A 1 104 ? 17.030 12.744 -43.432 1.00 74.75 104 LYS A C 1
ATOM 795 O O . LYS A 1 104 ? 16.137 12.636 -44.267 1.00 74.75 104 LYS A O 1
ATOM 800 N N . LYS A 1 105 ? 16.794 13.127 -42.170 1.00 76.62 105 LYS A N 1
ATOM 801 C CA . LYS A 1 105 ? 15.454 13.487 -41.669 1.00 76.62 105 LYS A CA 1
ATOM 802 C C . LYS A 1 105 ? 14.838 14.641 -42.469 1.00 76.62 105 LYS A C 1
ATOM 804 O O . LYS A 1 105 ? 13.686 14.540 -42.882 1.00 76.62 105 LYS A O 1
ATOM 809 N N . HIS A 1 106 ? 15.610 15.692 -42.756 1.00 75.94 106 HIS A N 1
ATOM 810 C CA . HIS A 1 106 ? 15.137 16.825 -43.557 1.00 75.94 106 HIS A CA 1
ATOM 811 C C . HIS A 1 106 ? 14.791 16.449 -45.004 1.00 75.94 106 HIS A C 1
ATOM 813 O O . HIS A 1 106 ? 13.784 16.927 -45.526 1.00 75.94 106 HIS A O 1
ATOM 819 N N . TYR A 1 107 ? 15.586 15.596 -45.658 1.00 73.06 107 TYR A N 1
ATOM 820 C CA . TYR A 1 107 ? 15.276 15.131 -47.015 1.00 73.06 107 TYR A CA 1
ATOM 821 C C . TYR A 1 107 ? 14.010 14.279 -47.061 1.00 73.06 107 TYR A C 1
ATOM 823 O O . TYR A 1 107 ? 13.171 14.496 -47.933 1.00 73.06 107 TYR A O 1
ATOM 831 N N . THR A 1 108 ? 13.847 13.358 -46.110 1.00 77.25 108 THR A N 1
ATOM 832 C CA . THR A 1 108 ? 12.637 12.534 -46.015 1.00 77.25 108 THR A CA 1
ATOM 833 C C . THR A 1 108 ? 11.397 13.401 -45.805 1.00 77.25 108 THR A C 1
ATOM 835 O O . THR A 1 108 ? 10.400 13.206 -46.493 1.00 77.25 108 THR A O 1
ATOM 838 N N . GLN A 1 109 ? 11.471 14.410 -44.929 1.00 73.94 109 GLN A N 1
ATOM 839 C CA . GLN A 1 109 ? 10.352 15.327 -44.709 1.00 73.94 109 GLN A CA 1
ATOM 840 C C . GLN A 1 109 ? 10.002 16.119 -45.977 1.00 73.94 109 GLN A C 1
ATOM 842 O O . GLN A 1 109 ? 8.844 16.146 -46.370 1.00 73.94 109 GLN A O 1
ATOM 847 N N . LYS A 1 110 ? 10.998 16.663 -46.692 1.00 79.00 110 LYS A N 1
ATOM 848 C CA . LYS A 1 110 ? 10.756 17.364 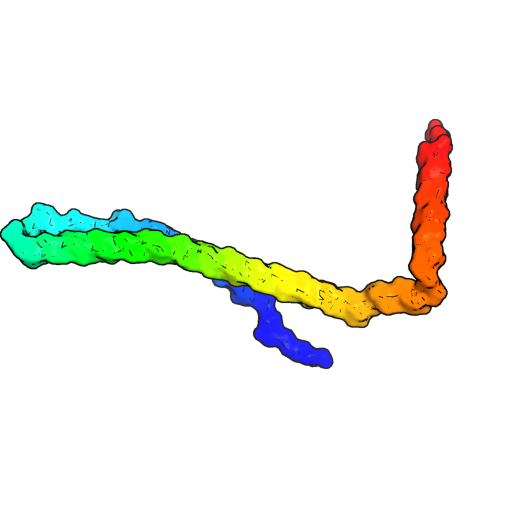-47.966 1.00 79.00 110 LYS A CA 1
ATOM 849 C C . LYS A 1 110 ? 10.102 16.483 -49.031 1.00 79.00 110 LYS A C 1
ATOM 851 O O . LYS A 1 110 ? 9.339 16.996 -49.838 1.00 79.00 110 LYS A O 1
ATOM 856 N N . GLN A 1 111 ? 10.417 15.187 -49.074 1.00 74.88 111 GLN A N 1
ATOM 857 C CA . GLN A 1 111 ? 9.782 14.253 -50.011 1.00 74.88 111 GLN A CA 1
ATOM 858 C C . GLN A 1 111 ? 8.319 13.987 -49.654 1.00 74.88 111 GLN A C 1
ATOM 860 O O . GLN A 1 111 ? 7.486 13.908 -50.553 1.00 74.88 111 GLN A O 1
ATOM 865 N N . ILE A 1 112 ? 8.013 13.874 -48.360 1.00 78.81 112 ILE A N 1
ATOM 866 C CA . ILE A 1 112 ? 6.639 13.741 -47.863 1.00 78.81 112 ILE A CA 1
ATOM 867 C C . ILE A 1 112 ? 5.838 15.001 -48.197 1.00 78.81 112 ILE A C 1
ATOM 869 O O . ILE A 1 112 ? 4.736 14.898 -48.728 1.00 78.81 112 ILE A O 1
ATOM 873 N N . ASP A 1 113 ? 6.411 16.177 -47.952 1.00 81.81 113 ASP A N 1
ATOM 874 C CA . ASP A 1 113 ? 5.761 17.454 -48.246 1.00 81.81 113 ASP A CA 1
ATOM 875 C C . ASP A 1 113 ? 5.514 17.605 -49.757 1.00 81.81 113 ASP A C 1
ATOM 877 O O . ASP A 1 113 ? 4.401 17.921 -50.164 1.00 81.81 113 ASP A O 1
ATOM 881 N N . LEU A 1 114 ? 6.496 17.254 -50.603 1.00 78.38 114 LEU A N 1
ATOM 882 C CA . LEU A 1 114 ? 6.313 17.235 -52.059 1.00 78.38 114 LEU A CA 1
ATOM 883 C C . LEU A 1 114 ? 5.184 16.296 -52.487 1.00 78.38 114 LEU A C 1
ATOM 885 O O . LEU A 1 114 ? 4.401 16.652 -53.356 1.00 78.38 114 LEU A O 1
ATOM 889 N N . TYR A 1 115 ? 5.120 15.093 -51.911 1.00 74.75 115 TYR A N 1
ATOM 890 C CA . TYR A 1 115 ? 4.086 14.110 -52.232 1.00 74.75 115 TYR A CA 1
ATOM 891 C C . TYR A 1 115 ? 2.685 14.612 -51.861 1.00 74.75 115 TYR A C 1
ATOM 893 O O . TYR A 1 115 ? 1.733 14.360 -52.595 1.00 74.75 115 TYR A O 1
ATOM 901 N N . ASN A 1 116 ? 2.575 15.361 -50.764 1.00 76.75 116 ASN A N 1
ATOM 902 C CA . ASN A 1 116 ? 1.319 15.943 -50.296 1.00 76.75 116 ASN A CA 1
ATOM 903 C C . ASN A 1 116 ? 0.909 17.217 -51.061 1.00 76.75 116 ASN A C 1
ATOM 905 O O . ASN A 1 116 ? -0.271 17.560 -51.062 1.00 76.75 116 ASN A O 1
ATOM 909 N N . ASP A 1 117 ? 1.853 17.893 -51.723 1.00 74.75 117 ASP A N 1
ATOM 910 C CA . ASP A 1 117 ? 1.604 19.088 -52.542 1.00 74.75 117 ASP A CA 1
ATOM 911 C C . ASP A 1 117 ? 1.162 18.766 -53.986 1.00 74.75 117 ASP A C 1
ATOM 913 O O . ASP A 1 117 ? 0.768 19.671 -54.728 1.00 74.75 117 ASP A O 1
ATOM 917 N N . PHE A 1 118 ? 1.186 17.494 -54.409 1.00 64.19 118 PHE A N 1
ATOM 918 C CA . PHE A 1 118 ? 0.581 17.086 -55.680 1.00 64.19 118 PHE A CA 1
ATOM 919 C C . PHE A 1 118 ? -0.929 16.849 -55.493 1.00 64.19 118 PHE A C 1
ATOM 921 O O . PHE A 1 118 ? -1.314 15.926 -54.772 1.00 64.19 118 PHE A O 1
ATOM 928 N N . PRO A 1 119 ? -1.810 17.638 -56.139 1.00 60.91 119 PRO A N 1
ATOM 929 C CA . PRO A 1 119 ? -3.245 17.406 -56.054 1.00 60.91 119 PRO A CA 1
ATOM 930 C C . PRO A 1 119 ? -3.601 16.085 -56.750 1.00 60.91 119 PRO A C 1
ATOM 932 O O . PRO A 1 119 ? -3.080 15.786 -57.828 1.00 60.91 119 PRO A O 1
ATOM 935 N N . SER A 1 120 ? -4.467 15.303 -56.099 1.00 63.19 120 SER A N 1
ATOM 936 C CA . SER A 1 120 ? -5.046 14.058 -56.629 1.00 63.19 120 SER A CA 1
ATOM 937 C C . SER A 1 120 ? -5.921 14.296 -57.855 1.00 63.19 120 SER A C 1
ATOM 939 O O . SER A 1 120 ? -6.624 15.333 -57.878 1.00 63.19 120 SER A O 1
#

Solvent-accessible surface area (backbone atoms only — not comparable to full-atom values): 7057 Å² total; per-residue (Å²): 135,84,81,81,90,74,59,40,70,70,44,57,64,57,76,78,85,67,72,75,52,36,83,72,61,77,86,62,44,88,81,48,73,93,44,73,67,35,54,52,51,43,49,52,52,51,52,52,29,50,51,45,48,61,46,36,65,54,53,52,53,50,42,55,49,38,41,53,52,22,51,50,52,49,50,52,50,52,53,51,48,40,53,72,75,30,59,63,53,52,59,53,67,68,72,48,50,76,68,50,52,54,50,51,54,53,53,54,50,52,52,52,52,53,61,70,70,54,85,130

Organism: Streptococcus sanguinis (NCBI:txid1305)

Mean predicted aligned error: 14.89 Å